Protein AF-A0AAD5J6K4-F1 (afdb_monomer_lite)

Radius of gyration: 15.58 Å; chains: 1; bounding box: 38×26×41 Å

InterPro domains:
  IPR001906 Terpene synthase, N-terminal domain [PF01397] (1-49)
  IPR008930 Terpenoid cyclases/protein prenyltransferase alpha-alpha toroid [SSF48239] (1-73)
  IPR008949 Isoprenoid synthase domain superfamily [G3DSA:1.10.600.10] (75-94)
  IPR036965 Terpene synthase, N-terminal domain superfamily [G3DSA:1.50.10.130] (1-74)
  IPR050148 Terpene synthase-like [PTHR31225] (1-94)

Organism: Acer negundo (NCBI:txid4023)

Secondary structure (DSSP, 8-state):
-HHHHHHHTTPPTT-HHHHHHHHHHHHHHHHHHHH--SSHHHHHHHHHHHS-GGGS-HHHHHHHHHHHHTT-TT--HHHHHHHHHHHHHHHTT-

Foldseek 3Di:
DLVLLLVLVVDDPPPVVSVVSNVVVLVVLVVVCVVDVPDLVNVVSVVCNVPNPVRDDVLVVLVVVLVSLVPDPPHDPVVSVVSVVVNVVVVVVD

pLDDT: mean 93.24, std 6.41, range [62.88, 98.38]

Structure (mmCIF, N/CA/C/O backbone):
data_AF-A0AAD5J6K4-F1
#
_entry.id   AF-A0AAD5J6K4-F1
#
loop_
_atom_site.group_PDB
_atom_site.id
_atom_site.type_symbol
_atom_site.label_atom_id
_atom_site.label_alt_id
_atom_site.label_comp_id
_atom_site.label_asym_id
_atom_site.label_entity_id
_atom_site.label_seq_id
_atom_site.pdbx_PDB_ins_code
_atom_site.Cartn_x
_atom_site.Cartn_y
_atom_site.Cartn_z
_atom_site.occupancy
_atom_site.B_iso_or_equiv
_atom_site.auth_seq_id
_atom_site.auth_comp_id
_atom_site.auth_asym_id
_atom_site.auth_atom_id
_atom_site.pdbx_PDB_model_num
ATOM 1 N N . MET A 1 1 ? -0.377 -6.757 10.372 1.00 93.56 1 MET A N 1
ATOM 2 C CA . MET A 1 1 ? -1.072 -5.553 10.887 1.00 93.56 1 MET A CA 1
ATOM 3 C C . MET A 1 1 ? -1.353 -4.538 9.790 1.00 93.56 1 MET A C 1
ATOM 5 O O . MET A 1 1 ? -2.504 -4.153 9.657 1.00 93.56 1 MET A O 1
ATOM 9 N N . LEU A 1 2 ? -0.365 -4.163 8.969 1.00 94.69 2 LEU A N 1
ATOM 10 C CA . LEU A 1 2 ? -0.549 -3.181 7.890 1.00 94.69 2 LEU A CA 1
ATOM 11 C C . LEU A 1 2 ? -1.684 -3.531 6.906 1.00 94.69 2 LEU A C 1
ATOM 13 O O . LEU A 1 2 ? -2.525 -2.689 6.627 1.00 94.69 2 LEU A O 1
ATOM 17 N N . SER A 1 3 ? -1.785 -4.787 6.461 1.00 96.12 3 SER A N 1
ATOM 18 C CA . SER A 1 3 ? -2.861 -5.218 5.551 1.00 96.12 3 SER A CA 1
ATOM 19 C C . SER A 1 3 ? -4.266 -5.041 6.140 1.00 96.12 3 SER A C 1
ATOM 21 O O . SER A 1 3 ? -5.186 -4.668 5.423 1.00 96.12 3 SER A O 1
ATOM 23 N N . LEU A 1 4 ? -4.433 -5.281 7.448 1.00 97.50 4 LEU A N 1
ATOM 24 C CA . LEU A 1 4 ? -5.714 -5.082 8.134 1.00 97.50 4 LEU A CA 1
ATOM 25 C C . LEU A 1 4 ? -6.055 -3.591 8.237 1.00 97.50 4 LEU A C 1
ATOM 27 O O . LEU A 1 4 ? -7.200 -3.212 8.014 1.00 97.50 4 LEU A O 1
ATOM 31 N N . TYR A 1 5 ? -5.053 -2.757 8.529 1.00 97.69 5 TYR A N 1
ATOM 32 C CA . TYR A 1 5 ? -5.207 -1.304 8.545 1.00 97.69 5 TYR A CA 1
ATOM 33 C C . TYR A 1 5 ? -5.686 -0.784 7.186 1.00 97.69 5 TYR A C 1
ATOM 35 O O . TYR A 1 5 ? -6.695 -0.086 7.126 1.00 97.69 5 TYR A O 1
ATOM 43 N N . GLU A 1 6 ? -5.039 -1.190 6.094 1.00 97.25 6 GLU A N 1
ATOM 44 C CA . GLU A 1 6 ? -5.437 -0.782 4.741 1.00 97.25 6 GLU A CA 1
ATOM 45 C C . GLU A 1 6 ? -6.844 -1.267 4.374 1.00 97.25 6 GLU A C 1
ATOM 47 O O . GLU A 1 6 ? -7.677 -0.478 3.926 1.00 97.25 6 GLU A O 1
ATOM 52 N N . ALA A 1 7 ? -7.157 -2.538 4.645 1.00 97.12 7 ALA A N 1
ATOM 53 C CA . ALA A 1 7 ? -8.484 -3.092 4.383 1.00 97.12 7 ALA A CA 1
ATOM 54 C C . ALA A 1 7 ? -9.587 -2.370 5.177 1.00 97.12 7 ALA A C 1
ATOM 56 O O . ALA A 1 7 ? -10.671 -2.132 4.653 1.00 97.12 7 ALA A O 1
ATOM 57 N N . SER A 1 8 ? -9.312 -1.951 6.415 1.00 97.12 8 SER A N 1
ATOM 58 C CA . SER A 1 8 ? -10.289 -1.240 7.253 1.00 97.12 8 SER A CA 1
ATOM 59 C C . SER A 1 8 ? -10.658 0.166 6.747 1.00 97.12 8 SER A C 1
ATOM 61 O O . SER A 1 8 ? -11.658 0.742 7.188 1.00 97.12 8 SER A O 1
ATOM 63 N N . HIS A 1 9 ? -9.895 0.732 5.801 1.00 96.31 9 HIS A N 1
ATOM 64 C CA . HIS A 1 9 ? -10.249 1.987 5.119 1.00 96.31 9 HIS A CA 1
ATOM 65 C C . HIS A 1 9 ? -11.253 1.810 3.975 1.00 96.31 9 HIS A C 1
ATOM 67 O O . HIS A 1 9 ? -11.755 2.815 3.476 1.00 96.31 9 HIS A O 1
ATOM 73 N N . LEU A 1 10 ? -11.588 0.572 3.596 1.00 95.62 10 LEU A N 1
ATOM 74 C CA . LEU A 1 10 ? -12.695 0.263 2.680 1.00 95.62 10 LEU A CA 1
ATOM 75 C C . LEU A 1 10 ? -14.064 0.243 3.374 1.00 95.62 10 LEU A C 1
ATOM 77 O O . LEU A 1 10 ? -15.073 0.043 2.702 1.00 95.62 10 LEU A O 1
ATOM 81 N N . ARG A 1 11 ? -14.100 0.431 4.699 1.00 95.06 11 ARG A N 1
ATOM 82 C CA . ARG A 1 11 ? -15.333 0.320 5.475 1.00 95.06 11 ARG A CA 1
ATOM 83 C C . ARG A 1 11 ? -16.420 1.286 5.008 1.00 95.06 11 ARG A C 1
ATOM 85 O O . ARG A 1 11 ? -16.148 2.434 4.644 1.00 95.06 11 ARG A O 1
ATOM 92 N N . LEU A 1 12 ? -17.655 0.834 5.133 1.00 94.81 12 LEU A N 1
ATOM 93 C CA . LEU A 1 12 ? -18.874 1.610 4.981 1.00 94.81 12 LEU A CA 1
ATOM 94 C C . LEU A 1 12 ? -19.440 1.998 6.352 1.00 94.81 12 LEU A C 1
ATOM 96 O O . LEU A 1 12 ? -19.028 1.504 7.404 1.00 94.81 12 LEU A O 1
ATOM 100 N N . HIS A 1 13 ? -20.392 2.928 6.346 1.00 93.19 13 HIS A N 1
ATOM 101 C CA . HIS A 1 13 ? -21.057 3.343 7.575 1.00 93.19 13 HIS A CA 1
ATOM 102 C C . HIS A 1 13 ? -21.860 2.177 8.177 1.00 93.19 13 HIS A C 1
ATOM 104 O O . HIS A 1 13 ? -22.625 1.529 7.466 1.00 93.19 13 HIS A O 1
ATOM 110 N N . GLY A 1 14 ? -21.689 1.932 9.479 1.00 94.06 14 GLY A N 1
ATOM 111 C CA . GLY A 1 14 ? -22.343 0.837 10.207 1.00 94.06 14 GLY A CA 1
ATOM 112 C C . GLY A 1 14 ? -21.524 -0.456 10.314 1.00 94.06 14 GLY A C 1
ATOM 113 O O . GLY A 1 14 ? -21.970 -1.394 10.966 1.00 94.06 14 GLY A O 1
ATOM 114 N N . GLU A 1 15 ? -20.325 -0.525 9.726 1.00 97.31 15 GLU A N 1
ATOM 115 C CA . GLU A 1 15 ? -19.440 -1.693 9.848 1.00 97.31 15 GLU A CA 1
ATOM 116 C C . GLU A 1 15 ? -18.562 -1.617 11.110 1.00 97.31 15 GLU A C 1
ATOM 118 O O . GLU A 1 15 ? -17.359 -1.349 11.038 1.00 97.31 15 GLU A O 1
ATOM 123 N N . GLU A 1 16 ? -19.162 -1.875 12.277 1.00 97.50 16 GLU A N 1
ATOM 124 C CA . GLU A 1 16 ? -18.508 -1.762 13.597 1.00 97.50 16 GLU A CA 1
ATOM 125 C C . GLU A 1 16 ? -17.200 -2.565 13.696 1.00 97.50 16 GLU A C 1
ATOM 127 O O . GLU A 1 16 ? -16.195 -2.063 14.196 1.00 97.50 16 GLU A O 1
ATOM 132 N N . ILE A 1 17 ? -17.172 -3.782 13.136 1.00 97.88 17 ILE A N 1
ATOM 133 C CA . ILE A 1 17 ? -15.981 -4.648 13.138 1.00 97.88 17 ILE A CA 1
ATOM 134 C C . ILE A 1 17 ? -14.809 -3.982 12.405 1.00 97.88 17 ILE A C 1
ATOM 136 O O . ILE A 1 17 ? -13.668 -4.063 12.858 1.00 97.88 17 ILE A O 1
ATOM 140 N N . LEU A 1 18 ? -15.058 -3.317 11.272 1.00 97.00 18 LEU A N 1
ATOM 141 C CA . LEU A 1 18 ? -13.993 -2.645 10.523 1.00 97.00 18 LEU A CA 1
ATOM 142 C C . LEU A 1 18 ? -13.583 -1.320 11.168 1.00 97.00 18 LEU A C 1
ATOM 144 O O . LEU A 1 18 ? -12.436 -0.893 11.023 1.00 97.00 18 LEU A O 1
ATOM 148 N N . GLU A 1 19 ? -14.489 -0.680 11.898 1.00 97.38 19 GLU A N 1
ATOM 149 C CA . GLU A 1 19 ? -14.180 0.509 12.683 1.00 97.38 19 GLU A CA 1
ATOM 150 C C . GLU A 1 19 ? -13.267 0.171 13.875 1.00 97.38 19 GLU A C 1
ATOM 152 O O . GLU A 1 19 ? -12.237 0.827 14.073 1.00 97.38 19 GLU A O 1
ATOM 157 N N . GLU A 1 20 ? -13.557 -0.926 14.581 1.00 97.88 20 GLU A N 1
ATOM 158 C CA . GLU A 1 20 ? -12.680 -1.487 15.613 1.00 97.88 20 GLU A CA 1
ATOM 159 C C . GLU A 1 20 ? -11.348 -1.965 15.017 1.00 97.88 20 GLU A C 1
ATOM 161 O O . GLU A 1 20 ? -10.280 -1.636 15.541 1.00 97.88 20 GLU A O 1
ATOM 166 N N . ALA A 1 21 ? -11.377 -2.666 13.878 1.00 98.12 21 ALA A N 1
ATOM 167 C CA . ALA A 1 21 ? -10.169 -3.133 13.203 1.00 98.12 21 ALA A CA 1
ATOM 168 C C . ALA A 1 21 ? -9.251 -1.974 12.787 1.00 98.12 21 ALA A C 1
ATOM 170 O O . ALA A 1 21 ? -8.026 -2.098 12.912 1.00 98.12 21 ALA A O 1
ATOM 171 N N . LEU A 1 22 ? -9.808 -0.839 12.340 1.00 97.69 22 LEU A N 1
ATOM 172 C CA . LEU A 1 22 ? -9.021 0.363 12.056 1.00 97.69 22 LEU A CA 1
ATOM 173 C C . LEU A 1 22 ? -8.321 0.855 13.326 1.00 97.69 22 LEU A C 1
ATOM 175 O O . LEU A 1 22 ? -7.110 1.089 13.305 1.00 97.69 22 LEU A O 1
ATOM 179 N N . ALA A 1 23 ? -9.068 1.036 14.419 1.00 97.81 23 ALA A N 1
ATOM 180 C CA . ALA A 1 23 ? -8.522 1.556 15.671 1.00 97.81 23 ALA A CA 1
ATOM 181 C C . ALA A 1 23 ? -7.432 0.630 16.235 1.00 97.81 23 ALA A C 1
ATOM 183 O O . ALA A 1 23 ? -6.329 1.084 16.561 1.00 97.81 23 ALA A O 1
ATOM 184 N N . PHE A 1 24 ? -7.713 -0.673 16.265 1.00 98.38 24 PHE A N 1
ATOM 185 C CA . PHE A 1 24 ? -6.806 -1.718 16.727 1.00 98.38 24 PHE A CA 1
ATOM 186 C C . PHE A 1 24 ? -5.514 -1.764 15.904 1.00 98.38 24 PHE A C 1
ATOM 188 O O . PHE A 1 24 ? -4.409 -1.645 16.444 1.00 98.38 24 PHE A O 1
ATOM 195 N N . SER A 1 25 ? -5.634 -1.893 14.580 1.00 97.94 25 SER A N 1
ATOM 196 C CA . SER A 1 25 ? -4.472 -2.002 13.695 1.00 97.94 25 SER A CA 1
ATOM 197 C C . SER A 1 25 ? -3.622 -0.729 13.717 1.00 97.94 25 SER A C 1
ATOM 199 O O . SER A 1 25 ? -2.395 -0.825 13.786 1.00 97.94 25 SER A O 1
ATOM 201 N N . LYS A 1 26 ? -4.246 0.457 13.764 1.00 97.56 26 LYS A N 1
ATOM 202 C CA . LYS A 1 26 ? -3.544 1.742 13.890 1.00 97.56 26 LYS A CA 1
ATOM 203 C C . LYS A 1 26 ? -2.716 1.817 15.175 1.00 97.56 26 LYS A C 1
ATOM 205 O O . LYS A 1 26 ? -1.548 2.201 15.116 1.00 97.56 26 LYS A O 1
ATOM 210 N N . ALA A 1 27 ? -3.287 1.435 16.318 1.00 97.31 27 ALA A N 1
ATOM 211 C CA . ALA A 1 27 ? -2.578 1.444 17.598 1.00 97.31 27 ALA A CA 1
ATOM 212 C C . ALA A 1 27 ? -1.356 0.508 17.583 1.00 97.31 27 ALA A C 1
ATOM 214 O O . ALA A 1 27 ? -0.265 0.899 18.005 1.00 97.31 27 ALA A O 1
ATOM 215 N N . HIS A 1 28 ? -1.511 -0.698 17.030 1.00 95.50 28 HIS A N 1
ATOM 216 C CA . HIS A 1 28 ? -0.411 -1.654 16.889 1.00 95.50 28 HIS A CA 1
ATOM 217 C C . HIS A 1 28 ? 0.698 -1.163 15.947 1.00 95.50 28 HIS A C 1
ATOM 219 O O . HIS A 1 28 ? 1.876 -1.341 16.259 1.00 95.50 28 HIS A O 1
ATOM 225 N N . LEU A 1 29 ? 0.349 -0.523 14.826 1.00 95.19 29 LEU A N 1
ATOM 226 C CA . LEU A 1 29 ? 1.328 0.046 13.894 1.00 95.19 29 LEU A CA 1
ATOM 227 C C . LEU A 1 29 ? 2.134 1.184 14.535 1.00 95.19 29 LEU A C 1
ATOM 229 O O . LEU A 1 29 ? 3.361 1.179 14.454 1.00 95.19 29 LEU A O 1
ATOM 233 N N . ILE A 1 30 ? 1.471 2.109 15.238 1.00 94.88 30 ILE A N 1
ATOM 234 C CA . ILE A 1 30 ? 2.149 3.199 15.962 1.00 94.88 30 ILE A CA 1
ATOM 235 C C . ILE A 1 30 ? 3.104 2.636 17.018 1.00 94.88 30 ILE A C 1
ATOM 237 O O . ILE A 1 30 ? 4.242 3.090 17.119 1.00 94.88 30 ILE A O 1
ATOM 241 N N . LYS A 1 31 ? 2.669 1.619 17.771 1.00 93.31 31 LYS A N 1
ATOM 242 C CA . LYS A 1 31 ? 3.528 0.945 18.748 1.00 93.31 31 L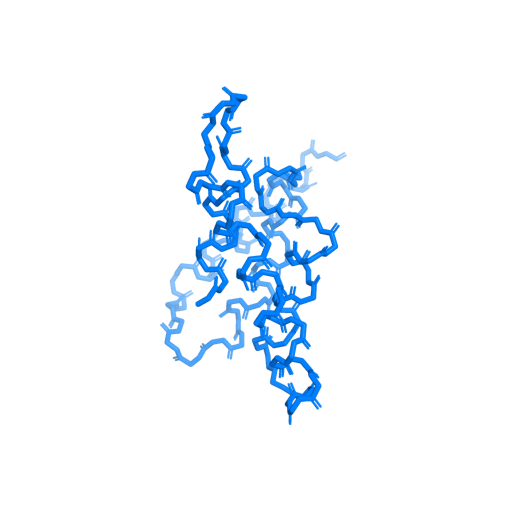YS A CA 1
ATOM 243 C C . LYS A 1 31 ? 4.747 0.301 18.080 1.00 93.31 31 LYS A C 1
ATOM 245 O O . LYS A 1 31 ? 5.857 0.502 18.550 1.00 93.31 31 LYS A O 1
ATOM 250 N N . SER A 1 32 ? 4.564 -0.393 16.953 1.00 91.06 32 SER A N 1
ATOM 251 C CA . SER A 1 32 ? 5.680 -1.038 16.241 1.00 91.06 32 SER A CA 1
ATOM 252 C C . SER A 1 32 ? 6.747 -0.051 15.749 1.00 91.06 32 SER A C 1
ATOM 254 O O . SER A 1 32 ? 7.932 -0.365 15.781 1.00 91.06 32 SER A O 1
ATOM 256 N N . LEU A 1 33 ? 6.350 1.172 15.375 1.00 90.94 33 LEU A N 1
ATOM 257 C CA . LEU A 1 33 ? 7.283 2.239 14.995 1.00 90.94 33 LEU A CA 1
ATOM 258 C C . LEU A 1 33 ? 8.088 2.797 16.178 1.00 90.94 33 LEU A C 1
ATOM 260 O O . LEU A 1 33 ? 9.124 3.428 15.968 1.00 90.94 33 LEU A O 1
ATOM 264 N N . ALA A 1 34 ? 7.614 2.624 17.414 1.00 84.75 34 ALA A N 1
ATOM 265 C CA . ALA A 1 34 ? 8.368 3.022 18.599 1.00 84.75 34 ALA A CA 1
ATOM 266 C C . ALA A 1 34 ? 9.521 2.048 18.887 1.00 84.75 34 ALA A C 1
ATOM 268 O O . ALA A 1 34 ? 10.576 2.493 19.341 1.00 84.75 34 ALA A O 1
ATOM 269 N N . ASP A 1 35 ? 9.321 0.766 18.573 1.00 78.62 35 ASP A N 1
ATOM 270 C CA . ASP A 1 35 ? 10.250 -0.320 18.891 1.00 78.62 35 ASP A CA 1
ATOM 271 C C . ASP A 1 35 ? 11.343 -0.502 17.820 1.00 78.62 35 ASP A C 1
ATOM 273 O O . ASP A 1 35 ? 12.477 -0.833 18.163 1.00 78.62 35 ASP A O 1
ATOM 277 N N . ASP A 1 36 ? 11.052 -0.240 16.537 1.00 69.62 36 ASP A N 1
ATOM 278 C CA . ASP A 1 36 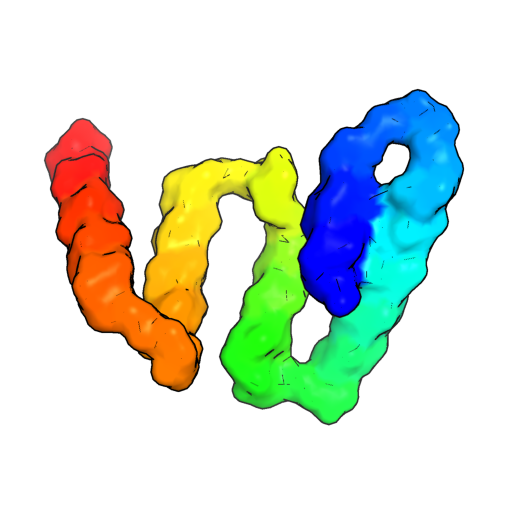? 12.034 -0.388 15.452 1.00 69.62 36 ASP A CA 1
ATOM 279 C C . ASP A 1 36 ? 11.851 0.659 14.337 1.00 69.62 36 ASP A C 1
ATOM 281 O O . ASP A 1 36 ? 11.006 0.546 13.445 1.00 69.62 36 ASP A O 1
ATOM 285 N N . LYS A 1 37 ? 12.669 1.717 14.395 1.00 62.88 37 LYS A N 1
ATOM 286 C CA .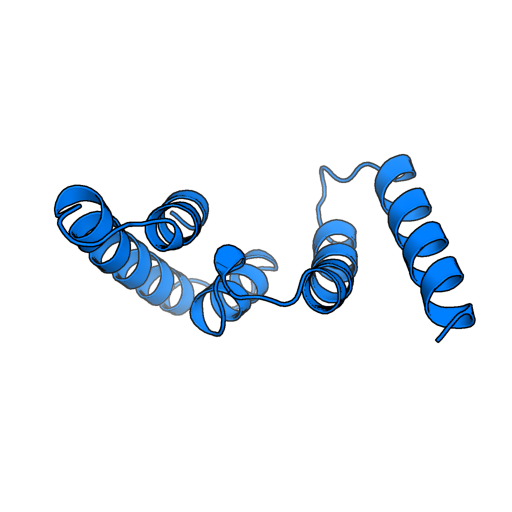 LYS A 1 37 ? 12.603 2.870 13.478 1.00 62.88 37 LYS A CA 1
ATOM 287 C C . LYS A 1 37 ? 13.438 2.705 12.210 1.00 62.88 37 LYS A C 1
ATOM 289 O O . LYS A 1 37 ? 13.315 3.533 11.309 1.00 62.88 37 LYS A O 1
ATOM 294 N N . SER A 1 38 ? 14.325 1.711 12.147 1.00 64.50 38 SER A N 1
ATOM 295 C CA . SER A 1 38 ? 15.356 1.654 11.095 1.00 64.50 38 SER A CA 1
ATOM 296 C C . SER A 1 38 ? 14.980 0.779 9.899 1.00 64.50 38 SER A C 1
ATOM 298 O O . SER A 1 38 ? 15.658 0.813 8.873 1.00 64.50 38 SER A O 1
ATOM 300 N N . ASN A 1 39 ? 13.888 0.024 10.007 1.00 75.88 39 ASN A N 1
ATOM 301 C CA . ASN A 1 39 ? 13.506 -0.948 8.997 1.00 75.88 39 ASN A CA 1
ATOM 302 C C . ASN A 1 39 ? 12.838 -0.280 7.777 1.00 75.88 39 ASN A C 1
ATOM 304 O O . ASN A 1 39 ? 12.036 0.645 7.902 1.00 75.88 39 ASN A O 1
ATOM 308 N N . HIS A 1 40 ? 13.130 -0.796 6.585 1.00 82.25 40 HIS A N 1
ATOM 309 C CA . HIS A 1 40 ? 12.445 -0.496 5.328 1.00 82.25 40 HIS A CA 1
ATOM 310 C C . HIS A 1 40 ? 10.908 -0.523 5.466 1.00 82.25 40 HIS A C 1
ATOM 312 O O . HIS A 1 40 ? 10.210 0.378 4.993 1.00 82.25 40 HIS A O 1
ATOM 318 N N . LEU A 1 41 ? 10.396 -1.489 6.234 1.00 86.31 41 LEU A N 1
ATOM 319 C CA . LEU A 1 41 ? 8.979 -1.621 6.569 1.00 86.31 41 LEU A CA 1
ATOM 320 C C . LEU A 1 41 ? 8.423 -0.418 7.357 1.00 86.31 41 LEU A C 1
ATOM 322 O O . LEU A 1 41 ? 7.268 -0.041 7.165 1.00 86.31 41 LEU A O 1
ATOM 326 N N . ALA A 1 42 ? 9.230 0.232 8.201 1.00 90.31 42 ALA A N 1
ATOM 327 C CA . ALA A 1 42 ? 8.796 1.391 8.982 1.00 90.31 42 ALA A CA 1
ATOM 328 C C . ALA A 1 42 ? 8.383 2.558 8.073 1.00 90.31 42 ALA A C 1
ATOM 330 O O . ALA A 1 42 ? 7.369 3.206 8.330 1.00 90.31 42 ALA A O 1
ATOM 331 N N . LYS A 1 43 ? 9.098 2.781 6.960 1.00 88.88 43 LYS A N 1
ATOM 332 C CA . LYS A 1 43 ? 8.719 3.798 5.961 1.00 88.88 43 LYS A CA 1
ATOM 333 C C . LYS A 1 43 ? 7.358 3.497 5.335 1.00 88.88 43 LYS A C 1
ATOM 335 O O . LYS A 1 43 ? 6.557 4.408 5.156 1.00 88.88 43 LYS A O 1
ATOM 340 N N . GLN A 1 44 ? 7.078 2.230 5.033 1.00 90.19 44 GLN A N 1
ATOM 341 C CA . GLN A 1 44 ? 5.785 1.822 4.481 1.00 90.19 44 GLN A CA 1
ATOM 342 C C . GLN A 1 44 ? 4.648 2.037 5.482 1.00 90.19 44 GLN A C 1
ATOM 344 O O . GLN A 1 44 ? 3.589 2.536 5.110 1.00 90.19 44 GLN A O 1
ATOM 349 N N . ILE A 1 45 ? 4.883 1.713 6.757 1.00 93.12 45 ILE A N 1
ATOM 350 C CA . ILE A 1 45 ? 3.911 1.948 7.829 1.00 93.12 45 ILE A CA 1
ATOM 351 C C . ILE A 1 45 ? 3.647 3.449 7.997 1.00 93.12 45 ILE A C 1
ATOM 353 O O . ILE A 1 45 ? 2.489 3.845 8.090 1.00 93.12 45 ILE A O 1
ATOM 357 N N . ILE A 1 46 ? 4.691 4.285 8.005 1.00 92.75 46 ILE A N 1
ATOM 358 C CA . ILE A 1 46 ? 4.551 5.747 8.093 1.00 92.75 46 ILE A CA 1
ATOM 359 C C . ILE A 1 46 ? 3.715 6.272 6.922 1.00 92.75 46 ILE A C 1
ATOM 361 O O . ILE A 1 46 ? 2.730 6.966 7.158 1.00 92.75 46 ILE A O 1
ATOM 365 N N . ASN A 1 47 ? 4.038 5.872 5.687 1.00 91.62 47 ASN A N 1
ATOM 366 C CA . ASN A 1 47 ? 3.291 6.291 4.499 1.00 91.62 47 ASN A CA 1
ATOM 367 C C . ASN A 1 47 ? 1.799 5.926 4.594 1.00 91.62 47 ASN A C 1
ATOM 369 O O . ASN A 1 47 ? 0.951 6.771 4.321 1.00 91.62 47 ASN A O 1
ATOM 373 N N . ALA A 1 48 ? 1.474 4.701 5.022 1.00 94.00 48 ALA A N 1
ATOM 374 C CA . ALA A 1 48 ? 0.087 4.263 5.185 1.00 94.00 48 ALA A CA 1
ATOM 375 C C . ALA A 1 48 ? -0.651 5.032 6.294 1.00 94.00 48 ALA A C 1
ATOM 377 O O . ALA A 1 48 ? -1.833 5.346 6.158 1.00 94.00 48 ALA A O 1
ATOM 378 N N . LEU A 1 49 ? 0.036 5.348 7.399 1.00 94.81 49 LEU A N 1
ATOM 379 C CA . LEU A 1 49 ? -0.533 6.132 8.499 1.00 94.81 49 LEU A CA 1
ATOM 380 C C . LEU A 1 49 ? -0.780 7.600 8.117 1.00 94.81 49 LEU A C 1
ATOM 382 O O . LEU A 1 49 ? -1.712 8.200 8.659 1.00 94.81 49 LEU A O 1
ATOM 386 N N . GLU A 1 50 ? 0.030 8.168 7.218 1.00 93.62 50 GLU A N 1
ATOM 387 C CA . GLU A 1 50 ? -0.180 9.502 6.640 1.00 93.62 50 GLU A CA 1
ATOM 388 C C . GLU A 1 50 ? -1.368 9.514 5.675 1.00 93.62 50 GLU A C 1
ATOM 390 O O . GLU A 1 50 ? -2.280 10.334 5.816 1.00 93.62 50 GLU A O 1
ATOM 395 N N . LEU A 1 51 ? -1.371 8.594 4.707 1.00 94.75 51 LEU A N 1
ATOM 396 C CA . LEU A 1 51 ? -2.458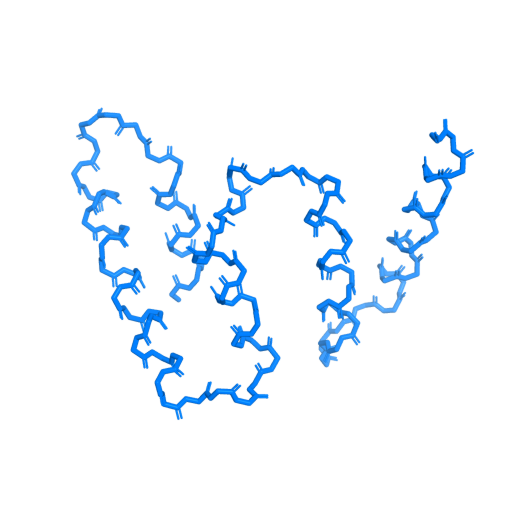 8.434 3.754 1.00 94.75 51 LEU A CA 1
ATOM 397 C C . LEU A 1 51 ? -2.604 6.951 3.380 1.00 94.75 51 LEU A C 1
ATOM 399 O O . LEU A 1 51 ? -1.720 6.399 2.722 1.00 94.75 51 LEU A O 1
ATOM 403 N N . PRO A 1 52 ? -3.713 6.298 3.768 1.00 94.44 52 PRO A N 1
ATOM 404 C CA . PRO A 1 52 ? -3.926 4.894 3.447 1.00 94.44 52 PRO A CA 1
ATOM 405 C C . PRO A 1 52 ? -4.065 4.713 1.941 1.00 94.44 52 PRO A C 1
ATOM 407 O O . PRO A 1 52 ? -4.644 5.569 1.264 1.00 94.44 52 PRO A O 1
ATOM 410 N N . LEU A 1 53 ? -3.616 3.568 1.434 1.00 92.94 53 LEU A N 1
ATOM 411 C CA . LEU A 1 53 ? -3.616 3.220 0.014 1.00 92.94 53 LEU A CA 1
ATOM 412 C C . LEU A 1 53 ? -4.970 3.493 -0.655 1.00 92.94 53 LEU A C 1
ATOM 414 O O . LEU A 1 53 ? -5.013 4.035 -1.757 1.00 92.94 53 LEU A O 1
ATOM 418 N N . GLN A 1 54 ? -6.073 3.196 0.039 1.00 92.25 54 GLN A N 1
ATOM 419 C CA . GLN A 1 54 ? -7.433 3.405 -0.468 1.00 92.25 54 GLN A CA 1
ATOM 420 C C . GLN A 1 54 ? -7.772 4.875 -0.778 1.00 92.25 54 GLN A C 1
ATOM 422 O O . GLN A 1 54 ? -8.668 5.154 -1.575 1.00 92.25 54 GLN A O 1
ATOM 427 N N . LYS A 1 55 ? -7.091 5.827 -0.135 1.00 92.38 55 LYS A N 1
ATOM 428 C CA . LYS A 1 55 ? -7.306 7.273 -0.310 1.00 92.38 55 LYS A CA 1
ATOM 429 C C . LYS A 1 55 ? -6.202 7.934 -1.131 1.00 92.38 55 LYS A C 1
ATOM 431 O O . LYS A 1 55 ? -6.282 9.131 -1.406 1.00 92.38 55 LYS A O 1
ATOM 436 N N . SER A 1 56 ? -5.174 7.180 -1.495 1.00 93.75 56 SER A N 1
ATOM 437 C CA . SER A 1 56 ? -3.997 7.703 -2.165 1.00 93.75 56 SER A CA 1
ATOM 438 C C . SER A 1 56 ? -4.166 7.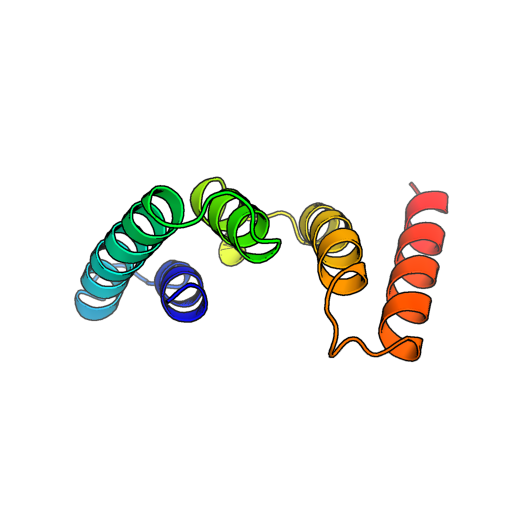748 -3.681 1.00 93.75 56 SER A C 1
ATOM 440 O O . SER A 1 56 ? -4.907 6.972 -4.281 1.00 93.75 56 SER A O 1
ATOM 442 N N . ILE A 1 57 ? -3.445 8.666 -4.329 1.00 94.38 57 ILE A N 1
ATOM 443 C CA . ILE A 1 57 ? -3.434 8.770 -5.792 1.00 94.38 57 ILE A CA 1
ATOM 444 C C . ILE A 1 57 ? -2.583 7.620 -6.346 1.00 94.38 57 ILE A C 1
ATOM 446 O O . ILE A 1 57 ? -1.376 7.601 -6.075 1.00 94.38 57 ILE A O 1
ATOM 450 N N . PRO A 1 58 ? -3.138 6.716 -7.181 1.00 93.06 58 PRO A N 1
ATOM 451 C CA . PRO A 1 58 ? -2.426 5.519 -7.634 1.00 93.06 58 PRO A CA 1
ATOM 452 C C . PRO A 1 58 ? -1.067 5.816 -8.271 1.00 93.06 58 PRO A C 1
ATOM 454 O O . PRO A 1 58 ? -0.103 5.081 -8.081 1.00 93.06 58 PRO A O 1
ATOM 457 N N . ARG A 1 59 ? -0.962 6.935 -8.997 1.00 93.62 59 ARG A N 1
ATOM 458 C CA . ARG A 1 59 ? 0.280 7.351 -9.650 1.00 93.62 59 ARG A CA 1
ATOM 459 C C . ARG A 1 59 ? 1.382 7.738 -8.659 1.00 93.62 59 ARG A C 1
ATOM 461 O O . ARG A 1 59 ? 2.536 7.394 -8.888 1.00 93.62 59 ARG A O 1
ATOM 468 N N . LEU A 1 60 ? 1.040 8.441 -7.580 1.00 91.94 60 LEU A N 1
ATOM 469 C CA . LEU A 1 60 ? 2.006 8.817 -6.544 1.00 91.94 60 LEU A CA 1
ATOM 470 C C . LEU A 1 60 ? 2.416 7.599 -5.714 1.00 91.94 60 LEU A C 1
ATOM 472 O O . LEU A 1 60 ? 3.595 7.441 -5.401 1.00 91.94 60 LEU A O 1
ATOM 476 N N . GLU A 1 61 ? 1.471 6.706 -5.421 1.00 93.00 61 GLU A N 1
ATOM 477 C CA . GLU A 1 61 ? 1.773 5.467 -4.702 1.00 93.00 61 GLU A CA 1
ATOM 478 C C . GLU A 1 61 ? 2.638 4.517 -5.517 1.00 93.00 61 GLU A C 1
ATOM 480 O O . GLU A 1 61 ? 3.570 3.942 -4.966 1.00 93.00 61 GLU A O 1
ATOM 485 N N . ALA A 1 62 ? 2.425 4.416 -6.832 1.00 94.38 62 ALA A N 1
ATOM 486 C CA . ALA A 1 62 ? 3.303 3.638 -7.702 1.00 94.38 62 ALA A CA 1
ATOM 487 C C . ALA A 1 62 ? 4.765 4.110 -7.605 1.00 94.38 62 ALA A C 1
ATOM 489 O O . ALA A 1 62 ? 5.666 3.283 -7.497 1.00 94.38 62 ALA A O 1
ATOM 490 N N . LEU A 1 63 ? 5.013 5.425 -7.569 1.00 92.69 63 LEU A N 1
ATOM 491 C CA . LEU A 1 63 ? 6.365 5.976 -7.420 1.00 92.69 63 LEU A CA 1
ATOM 492 C C . LEU A 1 63 ? 7.007 5.580 -6.080 1.00 92.69 63 LEU A C 1
ATOM 494 O O . LEU A 1 63 ? 8.147 5.101 -6.046 1.00 92.69 63 LEU A O 1
ATOM 498 N N . LYS A 1 64 ? 6.271 5.756 -4.975 1.00 91.81 64 LYS A N 1
ATOM 499 C CA . LYS A 1 64 ? 6.733 5.369 -3.631 1.00 91.81 64 LYS A CA 1
ATOM 500 C C . LYS A 1 64 ? 6.987 3.863 -3.553 1.00 91.81 64 LYS A C 1
ATOM 502 O O . LYS A 1 64 ? 8.024 3.437 -3.045 1.00 91.81 64 LYS A O 1
ATOM 507 N N . PHE A 1 65 ? 6.068 3.064 -4.091 1.00 93.06 65 PHE A N 1
ATOM 508 C CA . PHE A 1 65 ? 6.121 1.611 -4.020 1.00 93.06 65 PHE A CA 1
ATOM 509 C C . PHE A 1 65 ? 7.225 1.015 -4.894 1.00 93.06 65 PHE A C 1
ATOM 511 O O . PHE A 1 65 ? 7.848 0.055 -4.468 1.00 93.06 65 PHE A O 1
ATOM 518 N N . ILE A 1 66 ? 7.543 1.590 -6.061 1.00 95.50 66 ILE A N 1
ATOM 519 C CA . ILE A 1 66 ? 8.705 1.158 -6.863 1.00 95.50 66 ILE A CA 1
ATOM 520 C C . ILE A 1 66 ? 9.998 1.282 -6.045 1.00 95.50 66 ILE A C 1
ATOM 522 O O . ILE A 1 66 ? 10.810 0.359 -6.031 1.00 95.50 66 ILE A O 1
ATOM 526 N N . SER A 1 67 ? 10.164 2.399 -5.330 1.00 92.69 67 SER A N 1
ATOM 527 C CA . SER A 1 67 ? 11.348 2.654 -4.494 1.00 92.69 67 SER A CA 1
ATOM 528 C C . SER A 1 67 ? 11.406 1.728 -3.275 1.00 92.69 67 SER A C 1
ATOM 530 O O . SER A 1 67 ? 12.488 1.337 -2.838 1.00 92.69 67 SER A O 1
ATOM 532 N N . PHE A 1 68 ? 10.237 1.383 -2.729 1.00 92.06 68 PHE A N 1
ATOM 533 C CA . PHE A 1 68 ? 10.096 0.394 -1.666 1.00 92.06 68 PHE A CA 1
ATOM 534 C C . PHE A 1 68 ? 10.453 -1.012 -2.183 1.00 92.06 68 PHE A C 1
ATOM 536 O O . PHE A 1 68 ? 11.379 -1.651 -1.703 1.00 92.06 68 PHE A O 1
ATOM 543 N N . TYR A 1 69 ? 9.791 -1.475 -3.241 1.00 93.94 69 TYR A N 1
ATOM 544 C CA . TYR A 1 69 ? 9.967 -2.817 -3.798 1.00 93.94 69 TYR A CA 1
ATOM 545 C C . TYR A 1 69 ? 11.398 -3.095 -4.279 1.00 93.94 69 TYR A C 1
ATOM 547 O O . TYR A 1 69 ? 11.859 -4.231 -4.244 1.00 93.94 69 TYR A O 1
ATOM 555 N N . GLU A 1 70 ? 12.137 -2.060 -4.682 1.00 94.56 70 GLU A N 1
ATOM 556 C CA . GLU A 1 70 ? 13.558 -2.182 -5.004 1.00 94.56 70 GLU A CA 1
ATOM 557 C C . GLU A 1 70 ? 14.419 -2.625 -3.809 1.00 94.56 70 GLU A C 1
ATOM 559 O O . GLU A 1 70 ? 15.441 -3.266 -4.015 1.00 94.56 70 GLU A O 1
ATOM 564 N N . GLN A 1 71 ? 14.038 -2.345 -2.567 1.00 91.75 71 GLN A N 1
ATOM 565 C CA . GLN A 1 71 ? 14.812 -2.751 -1.385 1.00 91.75 71 GLN A CA 1
ATOM 566 C C . GLN A 1 71 ? 14.392 -4.121 -0.829 1.00 91.75 71 GLN A C 1
ATOM 568 O O . GLN A 1 71 ? 15.038 -4.625 0.086 1.00 91.75 71 GLN A O 1
ATOM 573 N N . GLU A 1 72 ? 13.334 -4.731 -1.368 1.00 90.69 72 GLU A N 1
ATOM 574 C CA . GLU A 1 72 ? 12.840 -6.029 -0.907 1.00 90.69 72 GLU A CA 1
ATOM 575 C C . GLU A 1 72 ? 13.736 -7.176 -1.390 1.00 90.69 72 GLU A C 1
ATOM 577 O O . GLU A 1 72 ? 14.017 -7.315 -2.580 1.00 90.69 72 GLU A O 1
ATOM 582 N N . GLU A 1 73 ? 14.138 -8.055 -0.471 1.00 91.06 73 GLU A N 1
ATOM 583 C CA . GLU A 1 73 ? 14.969 -9.227 -0.788 1.00 91.06 73 GLU A CA 1
ATOM 584 C C . GLU A 1 73 ? 14.224 -10.235 -1.681 1.00 91.06 73 GLU A C 1
ATOM 586 O O . GLU A 1 73 ? 14.815 -10.880 -2.542 1.00 91.06 73 GLU A O 1
ATOM 591 N N . SER A 1 74 ? 12.899 -10.320 -1.527 1.00 92.19 74 SER A N 1
ATOM 592 C CA . SER A 1 74 ? 12.023 -11.211 -2.301 1.00 92.19 74 SER A CA 1
ATOM 593 C C . SER A 1 74 ? 11.574 -10.635 -3.654 1.00 92.19 74 SER A C 1
ATOM 595 O O . SER A 1 74 ? 10.672 -11.180 -4.299 1.00 92.19 74 SER A O 1
ATOM 597 N N . ARG A 1 75 ? 12.160 -9.512 -4.091 1.00 95.25 75 ARG A N 1
ATOM 598 C CA . ARG A 1 75 ? 11.725 -8.808 -5.301 1.00 95.25 75 ARG A CA 1
ATOM 599 C C . ARG A 1 75 ? 11.944 -9.634 -6.573 1.00 95.25 75 ARG A C 1
ATOM 601 O O . ARG A 1 75 ? 12.930 -10.348 -6.731 1.00 95.25 75 ARG A O 1
ATOM 608 N N . SER A 1 76 ? 11.049 -9.454 -7.537 1.00 98.12 76 SER A N 1
ATOM 609 C CA . SER A 1 76 ? 11.232 -9.901 -8.915 1.00 98.12 76 SER A CA 1
ATOM 610 C C . SER A 1 76 ? 11.870 -8.779 -9.726 1.00 98.12 76 SER A C 1
ATOM 612 O O . SER A 1 76 ? 11.248 -7.736 -9.946 1.00 98.12 76 SER A O 1
ATOM 614 N N . ASP A 1 77 ? 13.088 -9.002 -10.224 1.00 97.75 77 ASP A N 1
ATOM 615 C CA . ASP A 1 77 ? 13.783 -8.015 -11.060 1.00 97.75 77 ASP A CA 1
ATOM 616 C C . ASP A 1 77 ? 13.019 -7.731 -12.366 1.00 97.75 77 ASP A C 1
ATOM 618 O O . ASP A 1 77 ? 12.990 -6.594 -12.836 1.00 97.75 77 ASP A O 1
ATOM 622 N N . THR A 1 78 ? 12.327 -8.732 -12.924 1.00 98.38 78 THR A N 1
ATOM 623 C CA . THR A 1 78 ? 11.465 -8.554 -14.103 1.00 98.38 78 THR A CA 1
ATOM 624 C C . THR A 1 78 ? 10.305 -7.601 -13.813 1.00 98.38 78 THR A C 1
ATOM 626 O O . THR A 1 78 ? 10.048 -6.694 -14.605 1.00 98.38 78 THR A O 1
ATOM 629 N N . LEU A 1 79 ? 9.625 -7.768 -12.673 1.00 98.19 79 LEU A N 1
ATOM 630 C CA . LEU A 1 79 ? 8.517 -6.894 -12.283 1.00 98.19 79 LEU A CA 1
ATOM 631 C C . LEU A 1 79 ? 9.006 -5.472 -11.972 1.00 98.19 79 LEU A C 1
ATOM 633 O O . LEU A 1 79 ? 8.369 -4.504 -12.387 1.00 98.19 79 LEU A O 1
ATOM 637 N N . LEU A 1 80 ? 10.152 -5.341 -11.294 1.00 98.19 80 LEU A N 1
ATOM 638 C CA . LEU A 1 80 ? 10.755 -4.043 -10.985 1.00 98.19 80 LEU A CA 1
ATOM 639 C C . LEU A 1 80 ? 11.144 -3.283 -12.260 1.00 98.19 80 LEU A C 1
ATOM 641 O O . LEU A 1 80 ? 10.836 -2.095 -12.387 1.00 98.19 80 LEU A O 1
ATOM 645 N N . LEU A 1 81 ? 11.788 -3.962 -13.215 1.00 98.25 81 LEU A N 1
ATOM 646 C CA . LEU A 1 81 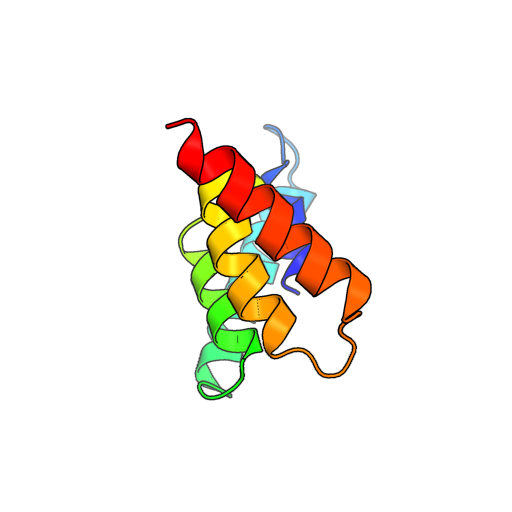? 12.156 -3.370 -14.501 1.00 98.25 81 LEU A CA 1
ATOM 647 C C . LEU A 1 81 ? 10.914 -2.912 -15.271 1.00 98.25 81 LEU A C 1
ATOM 649 O O . LEU A 1 81 ? 10.873 -1.776 -15.745 1.00 98.25 81 LEU A O 1
ATOM 653 N N . PHE A 1 82 ? 9.892 -3.767 -15.355 1.00 98.31 82 PHE A N 1
ATOM 654 C CA . PHE A 1 82 ? 8.632 -3.429 -16.010 1.00 98.31 82 PHE A CA 1
ATOM 655 C C . PHE A 1 82 ? 7.979 -2.190 -15.381 1.00 98.31 82 PHE A C 1
ATOM 657 O O . PHE A 1 82 ? 7.642 -1.244 -16.093 1.00 98.31 82 PHE A O 1
ATOM 664 N N . ALA A 1 83 ? 7.877 -2.148 -14.049 1.00 97.81 83 ALA A N 1
ATOM 665 C CA . ALA A 1 83 ? 7.284 -1.022 -13.334 1.00 97.81 83 ALA A CA 1
ATOM 666 C C . ALA A 1 83 ? 8.031 0.299 -13.597 1.00 97.81 83 ALA A C 1
ATOM 668 O O . ALA A 1 83 ? 7.391 1.322 -13.846 1.00 97.81 83 ALA A O 1
ATOM 669 N N . LYS A 1 84 ? 9.374 0.284 -13.605 1.00 97.94 84 LYS A N 1
ATOM 670 C CA . LYS A 1 84 ? 10.197 1.469 -13.914 1.00 97.94 84 LYS A CA 1
ATOM 671 C C . LYS A 1 84 ? 10.003 1.953 -15.355 1.00 97.94 84 LYS A C 1
ATOM 673 O O . LYS A 1 84 ? 9.852 3.154 -15.579 1.00 97.94 84 LYS A O 1
ATOM 678 N N . LEU A 1 85 ? 9.985 1.037 -16.326 1.00 97.75 85 LEU A N 1
ATOM 679 C CA . LEU A 1 85 ? 9.795 1.375 -17.740 1.00 97.75 85 LEU A CA 1
ATOM 680 C C . LEU A 1 85 ? 8.410 1.972 -18.003 1.00 97.75 85 LEU A C 1
ATOM 682 O O . LEU A 1 85 ? 8.315 3.050 -18.592 1.00 97.75 85 LEU A O 1
ATOM 686 N N . GLU A 1 86 ? 7.348 1.321 -17.525 1.00 96.75 86 GLU A N 1
ATOM 687 C CA . GLU A 1 86 ? 5.976 1.809 -17.705 1.00 96.75 86 GLU A CA 1
ATOM 688 C C . GLU A 1 86 ? 5.744 3.143 -16.989 1.00 96.75 86 GLU A C 1
ATOM 690 O O . GLU A 1 86 ? 5.096 4.046 -17.532 1.00 96.75 86 GLU A O 1
ATOM 695 N N . PHE A 1 87 ? 6.314 3.317 -15.790 1.00 96.62 87 PHE A N 1
ATOM 696 C CA . PHE A 1 87 ? 6.242 4.592 -15.088 1.00 96.62 87 PHE A CA 1
ATOM 697 C C . PHE A 1 87 ? 6.896 5.709 -15.911 1.00 96.62 87 PHE A C 1
ATOM 699 O O . PHE A 1 87 ? 6.229 6.704 -16.204 1.00 96.62 87 PHE A O 1
ATOM 706 N N . ASN A 1 88 ? 8.143 5.527 -16.354 1.00 96.19 88 ASN A N 1
ATOM 707 C CA . ASN A 1 88 ? 8.872 6.533 -17.132 1.00 96.19 88 ASN A CA 1
ATOM 708 C C . ASN A 1 88 ? 8.195 6.832 -18.475 1.00 96.19 88 ASN A C 1
ATOM 710 O O . ASN A 1 88 ? 8.058 7.994 -18.849 1.00 96.19 88 ASN A O 1
ATOM 714 N N . ARG A 1 89 ? 7.702 5.803 -19.174 1.00 96.44 89 ARG A N 1
ATOM 715 C CA . ARG A 1 89 ? 6.961 5.968 -20.431 1.00 96.44 89 ARG A CA 1
ATOM 716 C C . ARG A 1 89 ? 5.752 6.884 -20.253 1.00 96.44 89 ARG A C 1
ATOM 718 O O . ARG A 1 89 ? 5.569 7.810 -21.034 1.00 96.44 89 ARG A O 1
ATOM 725 N N . LEU A 1 90 ? 4.939 6.639 -19.227 1.00 94.38 90 LEU A N 1
ATOM 726 C CA . LEU A 1 90 ? 3.777 7.478 -18.931 1.00 94.38 90 LEU A CA 1
ATOM 727 C C . LEU A 1 90 ? 4.179 8.876 -18.439 1.00 94.38 90 LEU A C 1
ATOM 729 O O . LEU A 1 90 ? 3.445 9.827 -18.682 1.00 94.38 90 LEU A O 1
ATOM 733 N N . GLN A 1 91 ? 5.323 9.021 -17.765 1.00 93.56 91 GLN A N 1
ATOM 734 C CA . GLN A 1 91 ? 5.825 10.325 -17.324 1.00 93.56 91 GLN A CA 1
ATOM 735 C C . GLN A 1 91 ? 6.241 11.206 -18.506 1.00 93.56 91 GLN A C 1
ATOM 737 O O . GLN A 1 91 ? 6.022 12.401 -18.450 1.00 93.56 91 GLN A O 1
ATOM 742 N N . LEU A 1 92 ? 6.771 10.630 -19.587 1.00 95.56 92 LEU A N 1
ATOM 743 C CA . LEU A 1 92 ? 7.122 11.378 -20.803 1.00 95.56 92 LEU A CA 1
ATOM 744 C C . LEU A 1 92 ? 5.907 11.943 -21.565 1.00 95.56 92 LEU A C 1
ATOM 746 O O . LEU A 1 92 ? 6.088 12.762 -22.461 1.00 95.56 92 LEU A O 1
ATOM 750 N N . LEU A 1 93 ? 4.690 11.482 -21.257 1.00 94.31 93 LEU A N 1
ATOM 751 C CA . LEU A 1 93 ? 3.450 11.930 -21.901 1.00 94.31 93 LEU A CA 1
ATOM 752 C C . LEU A 1 93 ? 2.742 13.075 -21.154 1.00 94.31 93 LEU A C 1
ATOM 754 O O . LEU A 1 93 ? 1.733 13.566 -21.661 1.00 94.31 93 LEU A O 1
ATOM 758 N N . HIS A 1 94 ? 3.224 13.465 -19.970 1.00 87.50 94 HIS A N 1
ATOM 759 C CA . HIS A 1 94 ? 2.646 14.508 -19.114 1.00 87.50 94 HIS A CA 1
ATOM 760 C C . HIS A 1 94 ? 3.681 15.597 -18.829 1.00 87.50 94 HIS A C 1
ATOM 762 O O . HIS A 1 94 ? 3.261 16.766 -18.696 1.00 87.50 94 HIS A O 1
#

Sequence (94 aa):
MLSLYEASHLRLHGEEILEEALAFSKAHLIKSLADDKSNHLAKQIINALELPLQKSIPRLEALKFISFYEQEESRSDTLLLFAKLEFNRLQLLH